Protein AF-A0A816ZUR7-F1 (afdb_monomer_lite)

Structure (mmCIF, N/CA/C/O backbone):
data_AF-A0A816ZUR7-F1
#
_entry.id   AF-A0A816ZUR7-F1
#
loop_
_atom_site.group_PDB
_atom_site.id
_atom_site.type_symbol
_atom_site.label_atom_id
_atom_site.label_alt_id
_atom_site.label_comp_id
_atom_site.label_asym_id
_atom_site.label_entity_id
_atom_site.label_seq_id
_atom_site.pdbx_PDB_ins_code
_atom_site.Cartn_x
_atom_site.Cartn_y
_atom_site.Cartn_z
_atom_site.occupancy
_atom_site.B_iso_or_equiv
_atom_site.auth_seq_id
_atom_site.auth_comp_id
_atom_site.auth_asym_id
_atom_site.auth_atom_id
_atom_site.pdbx_PDB_model_num
ATOM 1 N N . MET A 1 1 ? -10.027 0.892 -4.837 1.00 67.69 1 MET A N 1
ATOM 2 C CA . MET A 1 1 ? -10.368 1.561 -3.576 1.00 67.69 1 MET A CA 1
ATOM 3 C C . MET A 1 1 ? -9.261 2.552 -3.251 1.00 67.69 1 MET A C 1
ATOM 5 O O . MET A 1 1 ? -8.100 2.162 -3.343 1.00 67.69 1 MET A O 1
ATOM 9 N N . THR A 1 2 ? -9.600 3.809 -2.991 1.00 82.81 2 THR A N 1
ATOM 10 C CA . THR A 1 2 ? -8.664 4.896 -2.651 1.00 82.81 2 THR A CA 1
ATOM 11 C C . THR A 1 2 ? -8.521 5.036 -1.135 1.00 82.81 2 THR A C 1
ATOM 13 O O . THR A 1 2 ? -9.327 4.490 -0.380 1.00 82.81 2 THR A O 1
ATOM 16 N N . VAL A 1 3 ? -7.503 5.754 -0.659 1.00 85.38 3 VAL A N 1
ATOM 17 C CA . VAL A 1 3 ? -7.320 5.997 0.783 1.00 85.38 3 VAL A CA 1
ATOM 18 C C . VAL A 1 3 ? -8.477 6.806 1.364 1.00 85.38 3 VAL A C 1
ATOM 20 O O . VAL A 1 3 ? -8.931 6.498 2.463 1.00 85.38 3 VAL A O 1
ATOM 23 N N . ASN A 1 4 ? -9.008 7.774 0.614 1.00 84.94 4 ASN A N 1
ATOM 24 C CA . ASN A 1 4 ? -10.177 8.544 1.047 1.00 84.94 4 ASN A CA 1
ATOM 25 C C . ASN A 1 4 ? -11.411 7.652 1.231 1.00 84.94 4 ASN A C 1
ATOM 27 O O . ASN A 1 4 ? -12.069 7.737 2.260 1.00 84.94 4 ASN A O 1
ATOM 31 N N . GLU A 1 5 ? -11.665 6.729 0.298 1.00 85.88 5 GLU A N 1
ATOM 32 C CA . GLU A 1 5 ? -12.765 5.763 0.430 1.00 85.88 5 GLU A CA 1
ATOM 33 C C . GLU A 1 5 ? -12.607 4.884 1.682 1.00 85.88 5 GLU A C 1
ATOM 35 O O . GLU A 1 5 ? -13.584 4.629 2.381 1.00 85.88 5 GLU A O 1
ATOM 40 N N . ILE A 1 6 ? -11.381 4.451 2.007 1.00 87.25 6 ILE A N 1
ATOM 41 C CA . ILE A 1 6 ? -11.110 3.679 3.233 1.00 87.25 6 ILE A CA 1
ATOM 42 C C . ILE A 1 6 ? -11.418 4.517 4.476 1.00 87.25 6 ILE A C 1
ATOM 44 O O . ILE A 1 6 ? -12.090 4.039 5.390 1.00 87.25 6 ILE A O 1
ATOM 48 N N . ILE A 1 7 ? -10.935 5.760 4.516 1.00 87.75 7 ILE A N 1
ATOM 49 C CA . ILE A 1 7 ? -11.160 6.671 5.642 1.00 87.75 7 ILE A CA 1
ATOM 50 C C . ILE A 1 7 ? -12.659 6.928 5.826 1.00 87.75 7 ILE A C 1
ATOM 52 O O . ILE A 1 7 ? -13.142 6.886 6.956 1.00 87.75 7 ILE A O 1
ATOM 56 N N . ASP A 1 8 ? -13.404 7.124 4.739 1.00 88.06 8 ASP A N 1
ATOM 57 C CA . ASP A 1 8 ? -14.852 7.328 4.780 1.00 88.06 8 ASP A CA 1
ATOM 58 C C . ASP A 1 8 ? -15.587 6.093 5.313 1.00 88.06 8 ASP A C 1
ATOM 60 O O . ASP A 1 8 ? -16.482 6.224 6.149 1.00 88.06 8 ASP A O 1
ATOM 64 N N . ILE A 1 9 ? -15.195 4.886 4.894 1.00 88.38 9 ILE A N 1
ATOM 65 C CA . ILE A 1 9 ? -15.766 3.633 5.415 1.00 88.38 9 ILE A CA 1
ATOM 66 C C . ILE A 1 9 ? -15.508 3.514 6.923 1.00 88.38 9 ILE A C 1
ATOM 68 O O . ILE A 1 9 ? -16.438 3.268 7.691 1.00 88.38 9 ILE A O 1
ATOM 72 N N . VAL A 1 10 ? -14.267 3.738 7.364 1.00 88.25 10 VAL A N 1
ATOM 73 C CA . VAL A 1 10 ? -13.882 3.619 8.780 1.00 88.25 10 VAL A CA 1
ATOM 74 C C . VAL A 1 10 ? -14.550 4.698 9.639 1.00 88.25 10 VAL A C 1
ATOM 76 O O . VAL A 1 10 ? -15.000 4.419 10.751 1.00 88.25 10 VAL A O 1
ATOM 79 N N . ASN A 1 11 ? -14.667 5.930 9.140 1.00 88.12 11 ASN A N 1
ATOM 80 C CA . ASN A 1 11 ? -15.349 7.014 9.848 1.00 88.12 11 ASN A CA 1
ATOM 81 C C . ASN A 1 11 ? -16.860 6.765 9.984 1.00 88.12 11 ASN A C 1
ATOM 83 O O . ASN A 1 11 ? -17.430 7.106 11.017 1.00 88.12 11 ASN A O 1
ATOM 87 N N . ASN A 1 12 ? -17.496 6.133 8.993 1.00 89.31 12 ASN A N 1
ATOM 88 C CA . ASN A 1 12 ? -18.927 5.812 9.029 1.00 89.31 12 ASN A CA 1
ATOM 89 C C . ASN A 1 12 ? -19.275 4.562 9.861 1.00 89.31 12 ASN A C 1
ATOM 91 O O . ASN A 1 12 ? -20.453 4.319 10.136 1.00 89.31 12 ASN A O 1
ATOM 95 N N . GLU A 1 13 ? -18.283 3.779 10.286 1.00 89.94 13 GLU A N 1
ATOM 96 C CA . GLU A 1 13 ? -18.503 2.580 11.092 1.00 89.94 13 GLU A CA 1
ATOM 97 C C . GLU A 1 13 ? -18.854 2.938 12.542 1.00 89.94 13 GLU A C 1
ATOM 99 O O . GLU A 1 13 ? -18.009 3.421 13.289 1.00 89.94 13 GLU A O 1
ATOM 104 N N . LYS A 1 14 ? -20.097 2.690 12.965 1.00 89.00 14 LYS A N 1
ATOM 105 C CA . LYS A 1 14 ? -20.634 3.117 14.270 1.00 89.00 14 LYS A CA 1
ATOM 106 C C . LYS A 1 14 ? -20.047 2.364 15.461 1.00 89.00 14 LYS A C 1
ATOM 108 O O . LYS A 1 14 ? -20.157 2.848 16.580 1.00 89.00 14 LYS A O 1
ATOM 113 N N . LEU A 1 15 ? -19.487 1.178 15.232 1.00 90.25 15 LEU A N 1
ATOM 114 C CA . LEU A 1 15 ? -18.924 0.336 16.292 1.00 90.25 15 LEU A CA 1
ATOM 115 C C . LEU A 1 15 ? -17.503 0.749 16.697 1.00 90.25 15 LEU A C 1
ATOM 117 O O . LEU A 1 15 ? -16.993 0.255 17.703 1.00 90.25 15 LEU A O 1
ATOM 121 N N . LEU A 1 16 ? -16.872 1.624 15.912 1.00 90.69 16 LEU A N 1
ATOM 122 C CA . LEU A 1 16 ? -15.557 2.184 16.190 1.00 90.69 16 LEU A CA 1
ATOM 123 C C . LEU A 1 16 ? -15.678 3.557 16.859 1.00 90.69 16 LEU A C 1
ATOM 125 O O . LEU A 1 16 ? -16.613 4.319 16.597 1.00 90.69 16 LEU A O 1
ATOM 129 N N . ASP A 1 17 ? -14.674 3.906 17.657 1.00 89.19 17 ASP A N 1
ATOM 130 C CA . ASP A 1 17 ? -14.589 5.172 18.387 1.00 89.19 17 ASP A CA 1
ATOM 131 C C . ASP A 1 17 ? -13.432 6.063 17.902 1.00 89.19 17 ASP A C 1
ATOM 133 O O . ASP A 1 17 ? -12.441 5.608 17.324 1.00 89.19 17 ASP A O 1
ATOM 137 N N . GLY A 1 18 ? -13.553 7.373 18.141 1.00 88.19 18 GLY A N 1
ATOM 138 C CA . GLY A 1 18 ? -12.546 8.381 17.774 1.00 88.19 18 GLY A CA 1
ATOM 139 C C . GLY A 1 18 ? -12.667 8.909 16.340 1.00 88.19 18 GLY A C 1
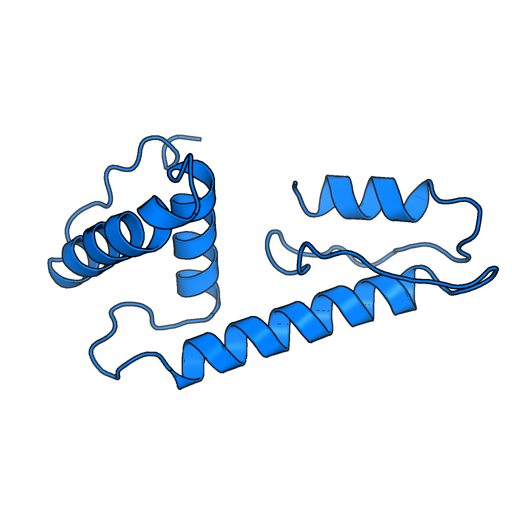ATOM 140 O O . GLY A 1 18 ? -13.581 8.547 15.608 1.00 88.19 18 GLY A O 1
ATOM 141 N N . THR A 1 19 ? -11.754 9.785 15.931 1.00 81.44 19 THR A N 1
ATOM 142 C CA . THR A 1 19 ? -11.716 10.368 14.580 1.00 81.44 19 THR A CA 1
ATOM 143 C C . THR A 1 19 ? -10.329 10.215 13.978 1.00 81.44 19 THR A C 1
ATOM 145 O O . THR A 1 19 ? -9.327 10.243 14.687 1.00 81.44 19 THR A O 1
ATOM 148 N N . ILE A 1 20 ? -10.259 10.058 12.658 1.00 82.00 20 ILE A N 1
ATOM 149 C CA . ILE A 1 20 ? -8.985 10.039 11.937 1.00 82.00 20 ILE A CA 1
ATOM 150 C C . ILE A 1 20 ? -8.639 11.488 11.580 1.00 82.00 20 ILE A C 1
ATOM 152 O O . ILE A 1 20 ? -9.299 12.091 10.739 1.00 82.00 20 ILE A O 1
ATOM 156 N N . SER A 1 21 ? -7.624 12.059 12.232 1.00 74.19 21 SER A N 1
ATOM 157 C CA . SER A 1 21 ? -7.208 13.459 12.008 1.00 74.19 21 SER A CA 1
ATOM 158 C C . SER A 1 21 ? -6.010 13.595 11.054 1.00 74.19 21 SER A C 1
ATOM 160 O O . SER A 1 21 ? -5.751 14.659 10.494 1.00 74.19 21 SER A O 1
ATOM 162 N N . THR A 1 22 ? -5.260 12.510 10.841 1.00 77.19 22 THR A N 1
ATOM 163 C CA . THR A 1 22 ? -4.008 12.563 10.076 1.00 77.19 22 THR A CA 1
ATOM 164 C C . THR A 1 22 ? -4.266 12.322 8.588 1.00 77.19 22 THR A C 1
ATOM 166 O O . THR A 1 22 ? -4.829 11.282 8.250 1.00 77.19 22 THR A O 1
ATOM 169 N N . PRO A 1 23 ? -3.828 13.218 7.682 1.00 80.44 23 PRO A N 1
ATOM 170 C CA . PRO A 1 23 ? -3.892 12.965 6.249 1.00 80.44 23 PRO A CA 1
ATOM 171 C C . PRO A 1 23 ? -2.938 11.829 5.863 1.00 80.44 23 PRO A C 1
ATOM 173 O O . PRO A 1 23 ? -1.760 11.832 6.230 1.00 80.44 23 PRO A O 1
ATOM 176 N N . ILE A 1 24 ? -3.447 10.860 5.103 1.00 84.62 24 ILE A N 1
ATOM 177 C CA . ILE A 1 24 ? -2.710 9.659 4.695 1.00 84.62 24 ILE A CA 1
ATOM 178 C C . ILE A 1 24 ? -2.497 9.708 3.176 1.00 84.62 24 ILE A C 1
ATOM 180 O O . ILE A 1 24 ? -3.466 9.912 2.445 1.00 84.62 24 ILE A O 1
ATOM 184 N N . PRO A 1 25 ? -1.262 9.538 2.667 1.00 84.38 25 PRO A N 1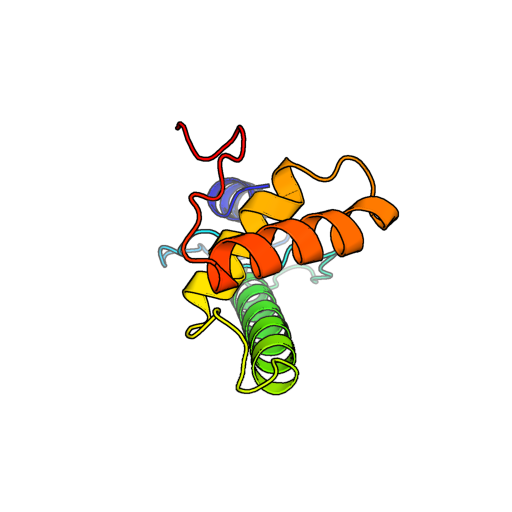
ATOM 185 C CA . PRO A 1 25 ? -1.025 9.524 1.227 1.00 84.38 25 PRO A CA 1
ATOM 186 C C . PRO A 1 25 ? -1.617 8.280 0.550 1.00 84.38 25 PRO A C 1
ATOM 188 O O . PRO A 1 25 ? -1.665 7.200 1.140 1.00 84.38 25 PRO A O 1
ATOM 191 N N . GLU A 1 26 ? -1.995 8.406 -0.722 1.00 82.25 26 GLU A N 1
ATOM 192 C CA . GLU A 1 26 ? -2.513 7.285 -1.515 1.00 82.25 26 GLU A CA 1
ATOM 193 C C . GLU A 1 26 ? -1.529 6.111 -1.601 1.00 82.25 26 GLU A C 1
ATOM 195 O O . GLU A 1 26 ? -0.320 6.292 -1.771 1.00 82.25 26 GLU A O 1
ATOM 200 N N . GLY A 1 27 ? -2.063 4.891 -1.502 1.00 82.06 27 GLY A N 1
ATOM 201 C CA . GLY A 1 27 ? -1.280 3.653 -1.542 1.00 82.06 27 GLY A CA 1
ATOM 202 C C . GLY A 1 27 ? -0.530 3.307 -0.248 1.00 82.06 27 GLY A C 1
ATOM 203 O O . GLY A 1 27 ? 0.251 2.363 -0.255 1.00 82.06 27 GLY A O 1
ATOM 204 N N . TYR A 1 28 ? -0.747 4.032 0.857 1.00 86.31 28 TYR A N 1
ATOM 205 C CA . TYR A 1 28 ? -0.107 3.744 2.155 1.00 86.31 28 TYR A CA 1
ATOM 206 C C . TYR A 1 28 ? -0.956 2.899 3.115 1.00 86.31 28 TYR A C 1
ATOM 208 O O . TYR A 1 28 ? -0.486 2.567 4.204 1.00 86.31 28 TYR A O 1
ATOM 216 N N . LEU A 1 29 ? -2.178 2.537 2.727 1.00 90.94 29 LEU A N 1
ATOM 217 C CA . LEU A 1 29 ? -3.035 1.619 3.475 1.00 90.94 29 LEU A CA 1
ATOM 218 C C . LEU A 1 29 ? -3.150 0.306 2.714 1.00 90.94 29 LEU A C 1
ATOM 220 O O . LEU A 1 29 ? -3.449 0.309 1.519 1.00 90.94 29 LEU A O 1
ATOM 224 N N . MET A 1 30 ? -2.925 -0.806 3.410 1.00 90.25 30 MET A N 1
ATOM 225 C CA . MET A 1 30 ? -3.081 -2.131 2.827 1.00 90.25 30 MET A CA 1
ATOM 226 C C . MET A 1 30 ? -4.578 -2.448 2.677 1.00 90.25 30 MET A C 1
ATOM 228 O O . MET A 1 30 ? -5.313 -2.412 3.666 1.00 90.25 30 MET A O 1
ATOM 232 N N . PRO A 1 31 ? -5.071 -2.757 1.465 1.00 86.19 31 PRO A N 1
ATOM 233 C CA . PRO A 1 31 ? -6.443 -3.208 1.291 1.00 86.19 31 PRO A CA 1
ATOM 234 C C . PRO A 1 31 ? -6.546 -4.678 1.713 1.00 86.19 31 PRO A C 1
ATOM 236 O O . PRO A 1 31 ? -6.078 -5.573 1.011 1.00 86.19 31 PRO A O 1
ATOM 239 N N . SER A 1 32 ? -7.161 -4.930 2.865 1.00 88.31 32 SER A N 1
ATOM 240 C CA . SER A 1 32 ? -7.381 -6.276 3.400 1.00 88.31 32 SER A CA 1
ATOM 241 C C . SER A 1 32 ? -8.695 -6.349 4.179 1.00 88.31 32 SER A C 1
ATOM 243 O O . SER A 1 32 ? -9.383 -5.346 4.373 1.00 88.31 32 SER A O 1
ATOM 245 N N . THR A 1 33 ? -9.053 -7.554 4.621 1.00 89.44 33 THR A N 1
ATOM 246 C CA . THR A 1 33 ? -10.146 -7.751 5.577 1.00 89.44 33 THR A CA 1
ATOM 247 C C . THR A 1 33 ? -9.618 -7.534 6.988 1.00 89.44 33 THR A C 1
ATOM 249 O O . THR A 1 33 ? -8.718 -8.246 7.435 1.00 89.44 33 THR A O 1
ATOM 252 N N . TYR A 1 34 ? -10.197 -6.568 7.699 1.00 90.38 34 TYR A N 1
ATOM 253 C CA . TYR A 1 34 ? -9.817 -6.239 9.067 1.00 90.38 34 TYR A CA 1
ATOM 254 C C . TYR A 1 34 ? -10.932 -6.584 10.046 1.00 90.38 34 TYR A C 1
ATOM 256 O O . TYR A 1 34 ? -12.100 -6.298 9.803 1.00 90.38 34 TYR A O 1
ATOM 264 N N . PHE A 1 35 ? -10.542 -7.159 11.180 1.00 90.69 35 PHE A N 1
ATOM 265 C CA . PHE A 1 35 ? -11.430 -7.450 12.298 1.00 90.69 35 PHE A CA 1
ATOM 266 C C . PHE A 1 35 ? -11.167 -6.453 13.426 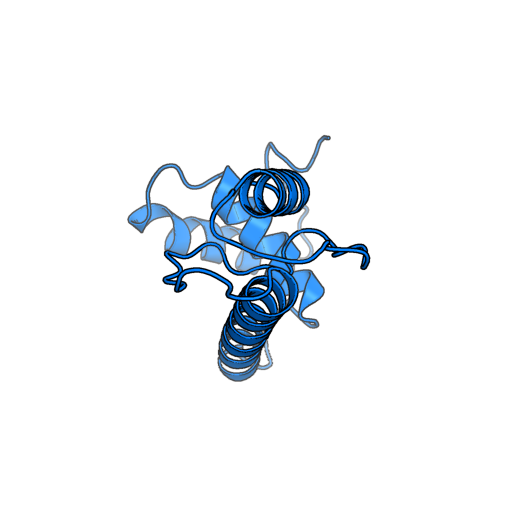1.00 90.69 35 PHE A C 1
ATOM 268 O O . PHE A 1 35 ? -10.006 -6.162 13.729 1.00 90.69 35 PHE A O 1
ATOM 275 N N . TYR A 1 36 ? -12.241 -5.963 14.036 1.00 92.12 36 TYR A N 1
ATOM 276 C CA . TYR A 1 36 ? -12.244 -5.042 15.169 1.00 92.12 36 TYR A CA 1
ATOM 277 C C . TYR A 1 36 ? -13.375 -5.419 16.130 1.00 92.12 36 TYR A C 1
ATOM 279 O O . TYR A 1 36 ? -14.322 -6.116 15.757 1.00 92.12 36 TYR A O 1
ATOM 287 N N . SER A 1 37 ? -13.254 -4.974 17.374 1.00 92.44 37 SER A N 1
ATOM 288 C CA . SER A 1 37 ? -14.252 -5.138 18.427 1.00 92.44 37 SER A CA 1
ATOM 289 C C . SER A 1 37 ? -15.021 -3.841 18.663 1.00 92.44 37 SER A C 1
ATOM 291 O O . SER A 1 37 ? -14.606 -2.758 18.250 1.00 92.44 37 SER A O 1
ATOM 293 N N . TYR A 1 38 ? -16.158 -3.950 19.349 1.00 90.94 38 TYR A N 1
ATOM 294 C CA . TYR A 1 38 ? -16.921 -2.783 19.783 1.00 90.94 38 TYR A CA 1
ATOM 295 C C . TYR A 1 38 ? -16.063 -1.865 20.667 1.00 90.94 38 TYR A C 1
ATOM 297 O O . TYR A 1 38 ? -15.475 -2.329 21.645 1.00 90.94 38 TYR A O 1
ATOM 305 N N . GLY A 1 39 ? -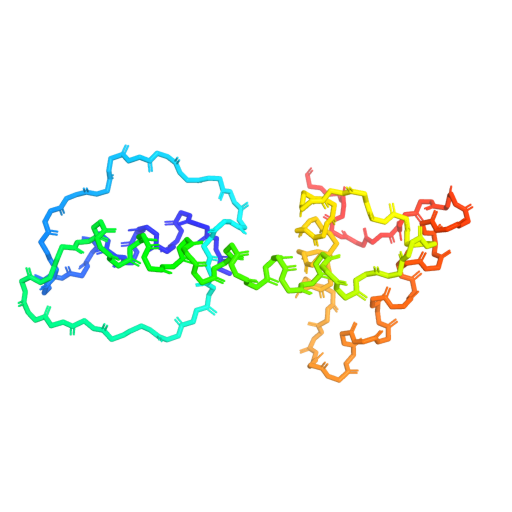16.030 -0.571 20.341 1.00 91.12 39 GLY A N 1
ATOM 306 C CA . GLY A 1 39 ? -15.266 0.443 21.073 1.00 91.12 39 GLY A CA 1
ATOM 307 C C . GLY A 1 39 ? -13.780 0.510 20.705 1.00 91.12 39 GLY A C 1
ATOM 308 O O . GLY A 1 39 ? -13.030 1.276 21.314 1.00 91.12 39 GLY A O 1
ATOM 309 N N . ASP A 1 40 ? -13.327 -0.264 19.711 1.00 92.81 40 ASP A N 1
ATOM 310 C CA . ASP A 1 40 ? -11.971 -0.115 19.185 1.00 92.81 40 ASP A CA 1
ATOM 311 C C . ASP A 1 40 ? -11.791 1.267 18.544 1.00 92.81 40 ASP A C 1
ATOM 313 O O . ASP A 1 40 ? -12.683 1.818 17.892 1.00 92.81 40 ASP A O 1
ATOM 317 N N . LYS A 1 41 ? -10.596 1.841 18.703 1.00 93.38 41 LYS A N 1
ATOM 318 C CA . LYS A 1 41 ? -10.278 3.143 18.112 1.00 93.38 41 LYS A CA 1
ATOM 319 C C . LYS A 1 41 ? -10.061 3.023 16.607 1.00 93.38 41 LYS A C 1
ATOM 321 O O . LYS A 1 41 ? -9.260 2.199 16.163 1.00 93.38 41 LYS A O 1
ATOM 326 N N . ARG A 1 42 ? -10.658 3.935 15.834 1.00 92.62 42 ARG A N 1
ATOM 327 C CA . ARG A 1 42 ? -10.412 4.081 14.385 1.00 92.62 42 ARG A CA 1
ATOM 328 C C . ARG A 1 42 ? -8.923 4.232 14.064 1.00 92.62 42 ARG A C 1
ATOM 330 O O . ARG A 1 42 ? -8.434 3.621 13.120 1.00 92.62 42 ARG A O 1
ATOM 337 N N . GLU A 1 43 ? -8.189 4.988 14.880 1.00 91.38 43 GLU A N 1
ATOM 338 C CA . GLU A 1 43 ? -6.739 5.178 14.722 1.00 91.38 43 GLU A CA 1
ATOM 339 C C . GLU A 1 43 ? -5.962 3.858 14.806 1.00 91.38 43 GLU A C 1
ATOM 341 O O . GLU A 1 43 ? -5.096 3.614 13.972 1.00 91.38 43 GLU A O 1
ATOM 346 N N . ASN A 1 44 ? -6.325 2.959 15.730 1.00 91.88 44 ASN A N 1
ATOM 347 C CA . ASN A 1 44 ? -5.658 1.661 15.869 1.00 91.88 44 ASN A CA 1
ATOM 348 C C . ASN A 1 44 ? -5.831 0.803 14.607 1.00 91.88 44 ASN A C 1
ATOM 350 O O . ASN A 1 44 ? -4.901 0.115 14.183 1.00 91.88 44 ASN A O 1
ATOM 354 N N . LEU A 1 45 ? -7.021 0.845 13.997 1.00 92.19 45 LEU A N 1
ATOM 355 C CA . LEU A 1 45 ? -7.301 0.139 12.748 1.00 92.19 45 LEU A CA 1
ATOM 356 C C . LEU A 1 45 ? -6.466 0.704 11.589 1.00 92.19 45 LEU A C 1
ATOM 358 O O . LEU A 1 45 ? -5.853 -0.056 10.839 1.00 92.19 45 LEU A O 1
ATOM 362 N N . ILE A 1 46 ? -6.393 2.031 11.477 1.00 91.94 46 ILE A N 1
ATOM 363 C CA . ILE A 1 46 ? -5.569 2.708 10.470 1.00 91.94 46 ILE A CA 1
ATOM 364 C C . ILE A 1 46 ? -4.082 2.403 10.663 1.00 91.94 46 ILE A C 1
ATOM 366 O O . ILE A 1 46 ? -3.380 2.113 9.694 1.00 91.94 46 ILE A O 1
ATOM 370 N N . ASP A 1 47 ? -3.583 2.422 11.895 1.00 91.88 47 ASP A N 1
ATOM 371 C CA . ASP A 1 47 ? -2.181 2.112 12.169 1.00 91.88 47 ASP A CA 1
ATOM 372 C C . ASP A 1 47 ? -1.849 0.655 11.844 1.00 91.88 47 ASP A C 1
ATOM 374 O O . ASP A 1 47 ? -0.779 0.379 11.296 1.00 91.88 47 ASP A O 1
ATOM 378 N N . LYS A 1 48 ? -2.789 -0.272 12.064 1.00 93.00 48 LYS A N 1
ATOM 379 C CA . LYS A 1 48 ? -2.652 -1.660 11.611 1.00 93.00 48 LYS A CA 1
ATOM 380 C C . LYS A 1 48 ? -2.548 -1.752 10.085 1.00 93.00 48 LYS A C 1
ATOM 382 O O . LYS A 1 48 ? -1.631 -2.401 9.583 1.00 93.00 48 LYS A O 1
ATOM 387 N N . MET A 1 49 ? -3.419 -1.060 9.348 1.00 93.69 49 MET A N 1
ATOM 388 C CA . MET A 1 49 ? -3.365 -0.995 7.878 1.00 93.69 49 MET A CA 1
ATOM 389 C C . MET A 1 49 ? -2.028 -0.439 7.367 1.00 93.69 49 MET A C 1
ATOM 391 O O . MET A 1 49 ? -1.459 -0.961 6.406 1.00 93.69 49 MET A O 1
ATOM 395 N N . ARG A 1 50 ? -1.512 0.618 8.007 1.00 92.75 50 ARG A N 1
ATOM 396 C CA . ARG A 1 50 ? -0.221 1.237 7.662 1.00 92.75 50 ARG A CA 1
ATOM 397 C C . ARG A 1 50 ? 0.948 0.304 7.940 1.00 92.75 50 ARG A C 1
ATOM 399 O O . ARG A 1 50 ? 1.877 0.228 7.136 1.00 92.75 50 ARG A O 1
ATOM 406 N N . LEU A 1 51 ? 0.913 -0.388 9.076 1.00 93.31 51 LEU A N 1
ATOM 407 C CA . LEU A 1 51 ? 1.948 -1.336 9.462 1.00 93.31 51 LEU A CA 1
ATOM 408 C C . LEU A 1 51 ? 2.018 -2.494 8.465 1.00 93.31 51 LEU A C 1
ATOM 410 O O . LEU A 1 51 ? 3.096 -2.781 7.950 1.00 93.31 51 LEU A O 1
ATOM 414 N N . GLU A 1 52 ? 0.878 -3.105 8.140 1.00 93.88 52 GLU A N 1
ATOM 415 C CA . GLU A 1 52 ? 0.804 -4.184 7.150 1.00 93.88 52 GLU A CA 1
ATOM 416 C C . GLU A 1 52 ? 1.312 -3.729 5.778 1.00 93.88 52 GLU A C 1
ATOM 418 O O . GLU A 1 52 ? 2.091 -4.440 5.141 1.00 93.88 52 GLU A O 1
ATOM 423 N N . MET A 1 53 ? 0.959 -2.510 5.357 1.00 92.56 53 MET A N 1
ATOM 424 C CA . MET A 1 53 ? 1.459 -1.945 4.106 1.00 92.56 53 MET A CA 1
ATOM 425 C C . MET A 1 53 ? 2.978 -1.745 4.125 1.00 92.56 53 MET A C 1
ATOM 427 O O . MET A 1 53 ? 3.662 -2.060 3.150 1.00 92.56 53 MET A O 1
ATOM 431 N N . SER A 1 54 ? 3.528 -1.238 5.234 1.00 91.88 54 SER A N 1
ATOM 432 C CA . SER A 1 54 ? 4.976 -1.065 5.378 1.00 91.88 54 SER A CA 1
ATOM 433 C C . SER A 1 54 ? 5.702 -2.406 5.334 1.00 91.88 54 SER A C 1
ATOM 435 O O . SER A 1 54 ? 6.709 -2.509 4.641 1.00 91.88 54 SER A O 1
ATOM 437 N N . ILE A 1 55 ? 5.181 -3.428 6.019 1.00 93.56 55 ILE A N 1
ATOM 438 C CA . ILE A 1 55 ? 5.748 -4.783 6.011 1.00 93.56 55 ILE A CA 1
ATOM 439 C C . ILE A 1 55 ? 5.744 -5.345 4.587 1.00 93.56 55 ILE A C 1
ATOM 441 O O . ILE A 1 55 ? 6.784 -5.790 4.104 1.00 93.56 55 ILE A O 1
ATOM 445 N N . ALA A 1 56 ? 4.614 -5.260 3.879 1.00 91.75 56 ALA A N 1
ATOM 446 C CA . ALA A 1 56 ? 4.504 -5.739 2.504 1.00 91.75 56 ALA A CA 1
ATOM 447 C C . ALA A 1 56 ? 5.492 -5.029 1.561 1.00 91.75 56 ALA A C 1
ATOM 449 O O . ALA A 1 56 ? 6.157 -5.674 0.747 1.00 91.75 56 ALA A O 1
ATOM 450 N N . LEU A 1 57 ? 5.634 -3.706 1.687 1.00 90.88 57 LEU A N 1
ATOM 451 C CA . LEU A 1 57 ? 6.605 -2.940 0.905 1.00 90.88 57 LEU A CA 1
ATOM 452 C C . LEU A 1 57 ? 8.045 -3.337 1.230 1.00 90.88 57 LEU A C 1
ATOM 454 O O . LEU A 1 57 ? 8.852 -3.469 0.311 1.00 90.88 57 LEU A O 1
ATOM 458 N N . ASP A 1 58 ? 8.369 -3.543 2.502 1.00 91.44 58 ASP A N 1
ATOM 459 C CA . ASP A 1 58 ? 9.713 -3.930 2.928 1.00 91.44 58 ASP A CA 1
ATOM 460 C C . ASP A 1 58 ? 10.088 -5.327 2.445 1.00 91.44 58 ASP A C 1
ATOM 462 O O . ASP A 1 58 ? 11.189 -5.530 1.932 1.00 91.44 58 ASP A O 1
ATOM 466 N N . GLU A 1 59 ? 9.152 -6.273 2.491 1.00 92.44 59 GLU A N 1
ATOM 467 C CA . GLU A 1 59 ? 9.351 -7.591 1.898 1.00 92.44 59 GLU A CA 1
ATOM 468 C C . GLU A 1 59 ? 9.637 -7.520 0.398 1.00 92.44 59 GLU A C 1
ATOM 470 O O . GLU A 1 59 ? 10.542 -8.201 -0.092 1.00 92.44 59 GLU A O 1
ATOM 475 N N . VAL A 1 60 ? 8.875 -6.710 -0.343 1.00 90.31 60 VAL A N 1
ATOM 476 C CA . VAL A 1 60 ? 9.096 -6.529 -1.782 1.00 90.31 60 VAL A CA 1
ATOM 477 C C . VAL A 1 60 ? 10.462 -5.899 -2.023 1.00 90.31 60 VAL A C 1
ATOM 479 O O . VAL A 1 60 ? 11.230 -6.418 -2.829 1.00 90.31 60 VAL A O 1
ATOM 482 N N . MET A 1 61 ? 10.801 -4.832 -1.298 1.00 90.38 61 MET A N 1
ATOM 483 C CA . MET A 1 61 ? 12.086 -4.145 -1.428 1.00 90.38 61 MET A CA 1
ATOM 484 C C . MET A 1 61 ? 13.274 -5.070 -1.141 1.00 90.38 61 MET A C 1
ATOM 486 O O . MET A 1 61 ? 14.256 -5.023 -1.877 1.00 90.38 61 MET A O 1
ATOM 490 N N . HIS A 1 62 ? 13.180 -5.947 -0.138 1.00 90.38 62 HIS A N 1
ATOM 491 C CA . HIS A 1 62 ? 14.225 -6.933 0.160 1.00 90.38 62 HIS A CA 1
ATOM 492 C C . HIS A 1 62 ? 14.348 -8.033 -0.902 1.00 90.38 62 HIS A C 1
ATOM 494 O O . HIS A 1 62 ? 15.441 -8.550 -1.127 1.00 90.38 62 HIS A O 1
ATOM 500 N N . LYS A 1 63 ? 13.245 -8.399 -1.563 1.00 89.81 63 LYS A N 1
ATOM 501 C CA . LYS A 1 63 ? 13.229 -9.408 -2.636 1.00 89.81 63 LYS A CA 1
ATOM 502 C C . LYS A 1 63 ? 13.644 -8.832 -3.996 1.00 89.81 63 LYS A C 1
ATOM 504 O O . LYS A 1 63 ? 13.890 -9.600 -4.928 1.00 89.81 63 LYS A O 1
ATOM 509 N N . LEU A 1 64 ? 13.711 -7.506 -4.146 1.00 87.81 64 LEU A N 1
ATOM 510 C CA . LEU A 1 64 ? 14.094 -6.885 -5.409 1.00 87.81 64 LEU A CA 1
ATOM 511 C C . LEU A 1 64 ? 15.579 -7.135 -5.717 1.00 87.81 64 LEU A C 1
ATOM 513 O O . LEU A 1 64 ? 16.446 -6.863 -4.889 1.00 87.81 64 LEU A O 1
ATOM 517 N N . PRO A 1 65 ? 15.914 -7.594 -6.936 1.00 87.06 65 PRO A N 1
ATOM 518 C CA . PRO A 1 65 ? 17.305 -7.753 -7.332 1.00 87.06 65 PRO A CA 1
ATOM 519 C C . PRO A 1 65 ? 17.990 -6.386 -7.461 1.00 87.06 65 PRO A C 1
ATOM 521 O O . PRO A 1 65 ? 17.373 -5.416 -7.900 1.00 87.06 65 PRO A O 1
ATOM 524 N N . ASN A 1 66 ? 19.301 -6.324 -7.211 1.00 83.62 66 ASN A N 1
ATOM 525 C CA . ASN A 1 66 ? 20.100 -5.093 -7.360 1.00 83.62 66 ASN A CA 1
ATOM 526 C C . ASN A 1 66 ? 19.999 -4.463 -8.767 1.00 83.62 66 ASN A C 1
ATOM 528 O O . ASN A 1 66 ? 20.121 -3.247 -8.932 1.00 83.62 66 ASN A O 1
ATOM 532 N N . SER A 1 67 ? 19.739 -5.287 -9.789 1.00 84.62 67 SER A N 1
ATOM 533 C CA . SER A 1 67 ? 19.517 -4.868 -11.181 1.00 84.62 67 SER A CA 1
ATOM 534 C C . SER A 1 67 ? 18.107 -4.324 -11.457 1.00 84.62 67 SER A C 1
ATOM 536 O O . SER A 1 67 ? 17.781 -4.004 -12.604 1.00 84.62 67 SER A O 1
ATOM 538 N N . SER A 1 68 ? 17.248 -4.238 -10.439 1.00 85.50 68 SER A N 1
ATOM 539 C CA . SER A 1 68 ? 15.908 -3.673 -10.561 1.00 85.50 68 SER A CA 1
ATOM 540 C C . SER A 1 68 ? 15.979 -2.175 -10.888 1.00 85.50 68 SER A C 1
ATOM 542 O O . SER A 1 68 ? 16.782 -1.447 -10.285 1.00 85.50 68 SER A O 1
ATOM 544 N N . PRO A 1 69 ? 15.139 -1.686 -11.821 1.00 86.38 69 PRO A N 1
ATOM 545 C CA . PRO A 1 69 ? 14.990 -0.257 -12.075 1.00 86.38 69 PRO A CA 1
ATOM 546 C C . PRO A 1 69 ? 14.220 0.465 -10.957 1.00 86.38 69 PRO A C 1
ATOM 548 O O . PRO A 1 69 ? 14.265 1.687 -10.897 1.00 86.38 69 PRO A O 1
ATOM 551 N N . LEU A 1 70 ? 13.531 -0.265 -10.074 1.00 88.88 70 LEU A N 1
ATOM 552 C C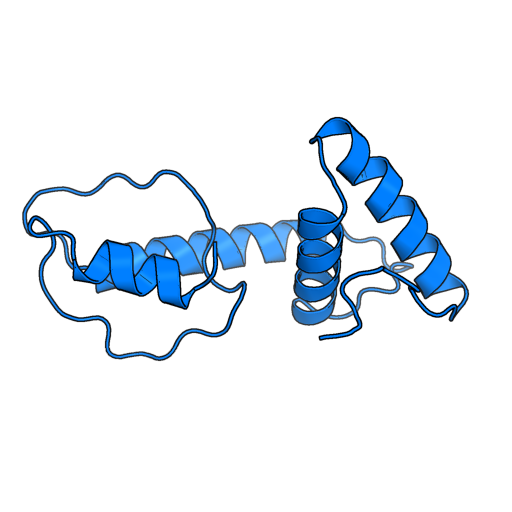A . LEU A 1 70 ? 12.807 0.300 -8.933 1.00 88.88 70 LEU A CA 1
ATOM 553 C C . LEU A 1 70 ? 13.809 0.590 -7.812 1.00 88.88 70 LEU A C 1
ATOM 555 O O . LEU A 1 70 ? 14.472 -0.334 -7.336 1.00 88.88 70 LEU A O 1
ATOM 559 N N . LYS A 1 71 ? 13.954 1.863 -7.426 1.00 85.19 71 LYS A N 1
ATOM 560 C CA . LYS A 1 71 ? 14.963 2.306 -6.445 1.00 85.19 71 LYS A CA 1
ATOM 561 C C . LYS A 1 71 ? 14.357 2.726 -5.111 1.00 85.19 71 LYS A C 1
ATOM 563 O O . LYS A 1 71 ? 15.081 2.821 -4.125 1.00 85.19 71 LYS A O 1
ATOM 568 N N . SER A 1 72 ? 13.049 2.958 -5.063 1.00 88.44 72 SER A N 1
ATOM 569 C CA . SER A 1 72 ? 12.351 3.421 -3.867 1.00 88.44 72 SER A CA 1
ATOM 570 C C . SER A 1 72 ? 11.015 2.707 -3.647 1.00 88.44 72 SER A C 1
ATOM 572 O O . SER A 1 72 ? 10.398 2.206 -4.590 1.00 88.44 72 SER A O 1
ATOM 574 N N . ARG A 1 73 ? 10.514 2.741 -2.400 1.00 88.19 73 ARG A N 1
ATOM 575 C CA . ARG A 1 73 ? 9.150 2.284 -2.059 1.00 88.19 73 A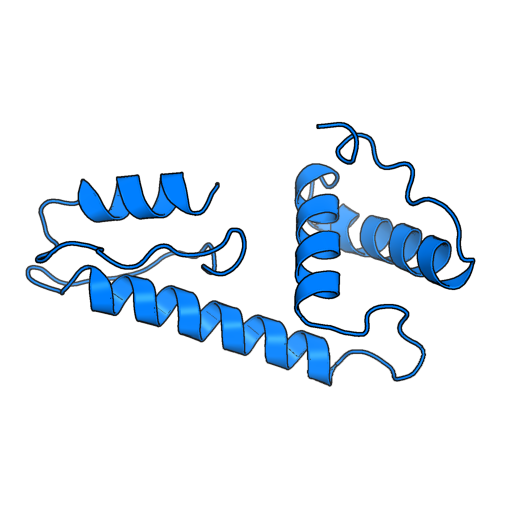RG A CA 1
ATOM 576 C C . ARG A 1 73 ? 8.091 2.978 -2.925 1.00 88.19 73 ARG A C 1
ATOM 578 O O . ARG A 1 73 ? 7.121 2.351 -3.336 1.00 88.19 73 ARG A O 1
ATOM 585 N N . LYS A 1 74 ? 8.303 4.259 -3.248 1.00 86.50 74 LYS A N 1
ATOM 586 C CA . LYS A 1 74 ? 7.415 5.038 -4.118 1.00 86.50 74 LYS A CA 1
ATOM 587 C C . LYS A 1 74 ? 7.349 4.460 -5.535 1.00 86.50 74 LYS A C 1
ATOM 589 O O . LYS A 1 74 ? 6.259 4.371 -6.088 1.00 86.50 74 LYS A O 1
ATOM 594 N N . ASP A 1 75 ? 8.472 4.025 -6.103 1.00 87.81 75 ASP A N 1
ATOM 595 C CA . ASP A 1 75 ? 8.491 3.423 -7.446 1.00 87.81 75 ASP A CA 1
ATOM 596 C C . ASP A 1 75 ? 7.712 2.106 -7.477 1.00 87.81 75 ASP A C 1
ATOM 598 O O . ASP A 1 75 ? 6.964 1.841 -8.419 1.00 87.81 75 ASP A O 1
ATOM 602 N N . VAL A 1 76 ? 7.861 1.299 -6.422 1.00 89.50 76 VAL A N 1
ATOM 603 C CA . VAL A 1 76 ? 7.107 0.052 -6.245 1.00 89.50 76 VAL A CA 1
ATOM 604 C C . VAL A 1 76 ? 5.611 0.341 -6.160 1.00 89.50 76 VAL A C 1
ATOM 606 O O . VAL A 1 76 ? 4.837 -0.291 -6.873 1.00 89.50 76 VAL A O 1
ATOM 609 N N . LEU A 1 77 ? 5.207 1.327 -5.353 1.00 88.50 77 LEU A N 1
ATOM 610 C CA . LEU A 1 77 ? 3.809 1.748 -5.219 1.00 88.50 77 LEU A CA 1
ATOM 611 C C . LEU A 1 77 ? 3.210 2.217 -6.545 1.00 88.50 77 LEU A C 1
ATOM 613 O O . LEU A 1 77 ? 2.120 1.787 -6.918 1.00 88.50 77 LEU A O 1
ATOM 617 N N . ILE A 1 78 ? 3.928 3.070 -7.278 1.00 87.12 78 ILE A N 1
ATOM 618 C CA . ILE A 1 78 ? 3.484 3.568 -8.583 1.00 87.12 78 ILE A CA 1
ATOM 619 C C . ILE A 1 78 ? 3.294 2.397 -9.545 1.00 87.12 78 ILE A C 1
ATOM 621 O O . ILE A 1 78 ? 2.226 2.267 -10.142 1.00 87.12 78 ILE A O 1
ATOM 625 N N . LEU A 1 79 ? 4.287 1.514 -9.668 1.00 88.50 79 LEU A N 1
ATOM 626 C CA . LEU A 1 79 ? 4.184 0.366 -10.561 1.00 88.50 79 LEU A CA 1
ATOM 627 C C . LEU A 1 79 ? 3.035 -0.570 -10.155 1.00 88.50 79 LEU A C 1
ATOM 629 O O . LEU A 1 79 ? 2.264 -0.991 -11.016 1.00 88.50 79 LEU A O 1
ATOM 633 N N . ALA A 1 80 ? 2.881 -0.852 -8.860 1.00 87.69 80 ALA A N 1
ATOM 634 C CA . ALA A 1 80 ? 1.792 -1.671 -8.338 1.00 87.69 80 ALA A CA 1
ATOM 635 C C . ALA A 1 80 ? 0.419 -1.058 -8.655 1.00 87.69 80 ALA A C 1
ATOM 637 O O . ALA A 1 80 ? -0.487 -1.778 -9.072 1.00 87.69 80 ALA A O 1
ATOM 638 N N . SER A 1 81 ? 0.276 0.268 -8.541 1.00 86.44 81 SER A N 1
ATOM 639 C CA . SER A 1 81 ? -0.965 0.971 -8.892 1.00 86.44 81 SER A CA 1
ATOM 640 C C . SER A 1 81 ? -1.314 0.848 -10.379 1.00 86.44 81 SER A C 1
ATOM 642 O O . SER A 1 81 ? -2.481 0.669 -10.720 1.00 86.44 81 SER A O 1
ATOM 644 N N . ILE A 1 82 ? -0.310 0.886 -11.263 1.00 86.75 82 ILE A N 1
ATOM 645 C CA . ILE A 1 82 ? -0.506 0.734 -12.709 1.00 86.75 82 ILE A CA 1
ATOM 646 C C . ILE A 1 82 ? -0.926 -0.702 -13.021 1.00 86.75 82 ILE A C 1
ATOM 648 O O . ILE A 1 82 ? -1.917 -0.910 -13.713 1.00 86.75 82 ILE A O 1
ATOM 652 N N . ILE A 1 83 ? -0.217 -1.693 -12.470 1.00 86.69 83 ILE A N 1
ATOM 653 C CA . ILE A 1 83 ? -0.544 -3.112 -12.667 1.00 86.69 83 ILE A CA 1
ATOM 654 C C . ILE A 1 83 ? -1.955 -3.415 -12.157 1.00 86.69 83 ILE A C 1
ATOM 656 O O . ILE A 1 83 ? -2.698 -4.111 -12.833 1.00 86.69 83 ILE A O 1
ATOM 660 N N . SER A 1 84 ? -2.335 -2.876 -10.997 1.00 84.44 84 SER A N 1
ATOM 661 C CA . SER A 1 84 ? -3.667 -3.070 -10.412 1.00 84.44 84 SER A CA 1
ATOM 662 C C . SER A 1 84 ? -4.790 -2.525 -11.302 1.00 84.44 84 SER A C 1
ATOM 664 O O . SER A 1 84 ? -5.865 -3.110 -11.358 1.00 84.44 84 SER A O 1
ATOM 666 N N . LYS A 1 85 ? -4.537 -1.432 -12.033 1.00 84.50 85 LYS A N 1
ATOM 667 C CA . LYS A 1 85 ? -5.499 -0.865 -12.991 1.00 84.50 85 LYS A CA 1
ATOM 668 C C . LYS A 1 85 ? -5.554 -1.614 -14.324 1.00 84.50 85 LYS A C 1
ATOM 670 O O . LYS A 1 85 ? -6.597 -1.608 -14.963 1.00 84.50 85 LYS A O 1
ATOM 675 N N . GLU A 1 86 ? -4.441 -2.200 -14.758 1.00 82.69 86 GLU A N 1
ATOM 676 C CA . GLU A 1 86 ? -4.323 -2.883 -16.056 1.00 82.69 86 GLU A CA 1
ATOM 677 C C . GLU A 1 86 ? -4.708 -4.365 -15.994 1.00 82.69 86 GLU A C 1
ATOM 679 O O . GLU A 1 86 ? -5.211 -4.919 -16.967 1.00 82.69 86 GLU A O 1
ATOM 684 N N . ALA A 1 87 ? -4.456 -5.027 -14.866 1.00 82.31 87 ALA A N 1
ATOM 685 C CA . ALA A 1 87 ? -4.755 -6.440 -14.705 1.00 82.31 87 ALA A CA 1
ATOM 686 C C . ALA A 1 87 ? -6.248 -6.642 -14.427 1.00 82.31 87 ALA A C 1
ATOM 688 O O . ALA A 1 87 ? -6.741 -6.253 -13.367 1.00 82.31 87 ALA A O 1
ATOM 689 N N . GLY A 1 88 ? -6.949 -7.300 -15.353 1.00 79.50 88 GLY A N 1
ATOM 690 C CA . GLY A 1 88 ? -8.326 -7.744 -15.130 1.00 79.50 88 GLY A CA 1
ATOM 691 C C . GLY A 1 88 ? -8.395 -8.983 -14.236 1.00 79.50 88 GLY A C 1
ATOM 692 O O . GLY A 1 88 ? -9.362 -9.154 -13.497 1.00 79.50 88 GLY A O 1
ATOM 693 N N . HIS A 1 89 ? -7.347 -9.814 -14.267 1.00 83.75 89 HIS A N 1
ATOM 694 C CA . HIS A 1 89 ? -7.244 -11.053 -13.496 1.00 83.75 89 HIS A CA 1
ATOM 695 C C . HIS A 1 89 ? -5.879 -11.195 -12.800 1.00 83.75 89 HIS A C 1
ATOM 697 O O . HIS A 1 89 ? -4.867 -10.619 -13.213 1.00 83.75 89 HIS A O 1
ATOM 703 N N . ASP A 1 90 ? -5.839 -11.978 -11.720 1.00 81.44 90 ASP A N 1
ATOM 704 C CA . ASP A 1 90 ? -4.635 -12.159 -10.898 1.00 81.44 90 ASP A CA 1
ATOM 705 C C . ASP A 1 90 ? -3.485 -12.856 -11.647 1.00 81.44 90 ASP A C 1
ATOM 707 O O . ASP A 1 90 ? -2.314 -12.550 -11.410 1.00 81.44 90 ASP A O 1
ATOM 711 N N . ASP A 1 91 ? -3.797 -13.750 -12.586 1.00 86.69 91 ASP A N 1
ATOM 712 C CA . ASP A 1 91 ? -2.824 -14.489 -13.398 1.00 86.69 91 ASP A CA 1
ATOM 713 C C . ASP A 1 91 ? -2.115 -13.609 -14.446 1.00 86.69 91 ASP A C 1
ATOM 715 O O . ASP A 1 91 ? -0.999 -13.915 -14.884 1.00 86.69 91 ASP A O 1
ATOM 719 N N . GLU A 1 92 ? -2.709 -12.472 -14.810 1.00 85.38 92 GLU A N 1
ATOM 720 C CA . GLU A 1 92 ? -2.128 -11.505 -15.745 1.00 85.38 92 GLU A CA 1
ATOM 721 C C . GLU A 1 92 ? -1.098 -10.588 -15.075 1.00 85.38 92 GLU A C 1
ATOM 723 O O . GLU A 1 92 ? -0.149 -10.134 -15.728 1.00 85.38 92 GLU A O 1
ATOM 728 N N . ARG A 1 93 ? -1.221 -10.357 -13.760 1.00 86.62 93 ARG A N 1
ATOM 729 C CA . ARG A 1 93 ? -0.392 -9.395 -13.009 1.00 86.62 93 ARG A CA 1
ATOM 730 C C . ARG A 1 93 ? 1.099 -9.658 -13.163 1.00 86.62 93 ARG A C 1
ATOM 732 O O . ARG A 1 93 ? 1.865 -8.723 -13.395 1.00 86.62 93 ARG A O 1
ATOM 739 N N . GLY A 1 94 ? 1.517 -10.922 -13.085 1.00 85.81 94 GLY A N 1
ATOM 740 C CA . GLY A 1 94 ? 2.925 -11.301 -13.234 1.00 85.81 94 GLY A CA 1
ATOM 741 C C . GLY A 1 94 ? 3.484 -10.980 -14.624 1.00 85.81 94 GLY A C 1
ATOM 742 O O . GLY A 1 94 ? 4.598 -10.464 -14.749 1.00 85.81 94 GLY A O 1
ATOM 743 N N . LYS A 1 95 ? 2.694 -11.222 -15.678 1.00 86.31 95 LYS A N 1
ATOM 744 C CA . LYS A 1 95 ? 3.085 -10.936 -17.068 1.00 86.31 95 LYS A CA 1
ATOM 745 C C . LYS A 1 95 ? 3.153 -9.430 -17.320 1.00 86.31 95 LYS A C 1
ATOM 747 O O . LYS A 1 95 ? 4.142 -8.948 -17.873 1.00 86.31 95 LYS A O 1
ATOM 752 N N . ILE A 1 96 ? 2.147 -8.684 -16.866 1.00 86.38 96 ILE A N 1
ATOM 753 C CA . ILE A 1 96 ? 2.082 -7.221 -16.993 1.00 86.38 96 ILE A CA 1
ATOM 754 C C . ILE A 1 96 ? 3.255 -6.565 -16.246 1.00 86.38 96 ILE A C 1
ATOM 756 O O . ILE A 1 96 ? 3.957 -5.717 -16.806 1.00 86.38 96 ILE A O 1
ATOM 760 N N . ALA A 1 97 ? 3.547 -7.017 -15.022 1.00 87.06 97 ALA A N 1
ATOM 761 C CA . ALA A 1 97 ? 4.690 -6.544 -14.244 1.00 87.06 97 ALA A CA 1
ATOM 762 C C . ALA A 1 97 ? 6.018 -6.740 -14.993 1.00 87.06 97 ALA A C 1
ATOM 764 O O . ALA A 1 97 ? 6.829 -5.813 -15.079 1.00 87.06 97 ALA A O 1
ATOM 765 N N . ALA A 1 98 ? 6.227 -7.919 -15.587 1.00 86.75 98 ALA A N 1
ATOM 766 C CA . ALA A 1 98 ? 7.433 -8.214 -16.354 1.00 86.75 98 ALA A CA 1
ATOM 767 C C . ALA A 1 98 ? 7.602 -7.270 -17.557 1.00 86.75 98 ALA A C 1
ATOM 769 O O . ALA A 1 98 ? 8.709 -6.786 -17.811 1.00 86.75 98 ALA A O 1
ATOM 770 N N . VAL A 1 99 ? 6.518 -6.951 -18.274 1.00 87.88 99 VAL A N 1
ATOM 771 C CA . VAL A 1 99 ? 6.548 -6.009 -19.406 1.00 87.88 99 VAL A CA 1
ATOM 772 C C . VAL A 1 99 ? 6.983 -4.617 -18.952 1.00 87.88 99 VAL A C 1
ATOM 774 O O . VAL A 1 99 ? 7.889 -4.035 -19.555 1.00 87.88 99 VAL A O 1
ATOM 777 N N . PHE A 1 100 ? 6.392 -4.088 -17.880 1.00 88.00 100 PHE A N 1
ATOM 778 C CA . PHE A 1 100 ? 6.739 -2.755 -17.389 1.00 88.00 100 PHE A CA 1
ATOM 779 C C . PHE A 1 100 ? 8.168 -2.681 -16.849 1.00 88.00 100 PHE A C 1
ATOM 781 O O . PHE A 1 100 ? 8.895 -1.748 -17.191 1.00 88.00 100 PHE A O 1
ATOM 788 N N . ILE A 1 101 ? 8.625 -3.687 -16.099 1.00 87.94 101 ILE A N 1
ATOM 789 C CA . ILE A 1 101 ? 10.015 -3.747 -15.621 1.00 87.94 101 ILE A CA 1
ATOM 790 C C . ILE A 1 101 ? 10.994 -3.777 -16.804 1.00 87.94 101 ILE A C 1
ATOM 792 O O . ILE A 1 101 ? 11.997 -3.061 -16.796 1.00 87.94 101 ILE A O 1
ATOM 796 N N . ASN A 1 102 ? 10.699 -4.557 -17.847 1.00 89.00 102 ASN A N 1
ATOM 797 C CA . ASN A 1 102 ? 11.537 -4.626 -19.045 1.00 89.00 102 ASN A CA 1
ATOM 798 C C . ASN A 1 102 ? 11.577 -3.296 -19.812 1.00 89.00 102 ASN A C 1
ATOM 800 O O . ASN A 1 102 ? 12.636 -2.919 -20.317 1.00 89.00 102 ASN A O 1
ATOM 804 N N . ARG A 1 103 ? 10.458 -2.563 -19.875 1.00 88.88 103 ARG A N 1
ATOM 805 C CA . ARG A 1 103 ? 10.405 -1.215 -20.466 1.00 88.88 103 ARG A CA 1
ATOM 806 C C . ARG A 1 103 ? 11.235 -0.214 -19.665 1.00 88.88 103 ARG A C 1
ATOM 808 O O . ARG A 1 103 ? 12.047 0.491 -20.260 1.00 88.88 103 ARG A O 1
ATOM 815 N N . LEU A 1 104 ? 11.105 -0.207 -18.335 1.00 86.38 104 LEU A N 1
ATOM 816 C CA . LEU A 1 104 ? 11.897 0.659 -17.452 1.00 86.38 104 LEU A CA 1
ATOM 817 C C . LEU A 1 104 ? 13.399 0.404 -17.607 1.00 86.38 104 LEU A C 1
ATOM 819 O O . LEU A 1 104 ? 14.166 1.349 -17.755 1.00 86.38 104 LEU A O 1
ATOM 823 N N . LYS A 1 105 ? 13.825 -0.866 -17.670 1.00 86.38 105 LYS A N 1
ATOM 824 C CA . LYS A 1 105 ? 15.234 -1.227 -17.917 1.00 86.38 105 LYS A CA 1
ATOM 825 C C . LYS A 1 105 ? 15.772 -0.700 -19.251 1.00 86.38 105 LYS A C 1
ATOM 827 O O . LYS A 1 105 ? 16.967 -0.451 -19.365 1.00 86.38 105 LYS A O 1
ATOM 832 N N . LYS A 1 106 ? 14.907 -0.536 -20.254 1.00 86.44 106 LYS A N 1
ATOM 833 C CA . LYS A 1 106 ? 15.252 0.010 -21.575 1.00 86.44 106 LYS A CA 1
ATOM 834 C C . LYS A 1 106 ? 15.056 1.530 -21.670 1.00 86.44 106 LYS A C 1
ATOM 836 O O . LYS A 1 106 ? 15.122 2.061 -22.773 1.00 86.44 106 LYS A O 1
ATOM 841 N N . ASN A 1 107 ? 14.786 2.223 -20.555 1.00 82.38 107 ASN A N 1
ATOM 842 C CA . ASN A 1 107 ? 14.408 3.644 -20.529 1.00 82.38 107 ASN A CA 1
ATOM 843 C C . ASN A 1 107 ? 13.245 3.980 -21.487 1.00 82.38 107 ASN A C 1
ATOM 845 O O . ASN A 1 107 ? 13.156 5.080 -22.031 1.00 82.38 107 ASN A O 1
ATOM 849 N N . MET A 1 108 ? 12.343 3.023 -21.718 1.00 78.94 108 MET A N 1
ATOM 850 C CA . MET A 1 108 ? 11.168 3.218 -22.561 1.00 78.94 108 MET A CA 1
ATOM 851 C C . MET A 1 108 ? 10.025 3.809 -21.737 1.00 78.94 108 MET A C 1
ATOM 853 O O . MET A 1 108 ? 9.809 3.425 -20.586 1.00 78.94 108 MET A O 1
ATOM 857 N N . LYS A 1 109 ? 9.228 4.690 -22.354 1.00 75.75 109 LYS A N 1
ATOM 858 C CA . LYS A 1 109 ? 7.962 5.142 -21.763 1.00 75.75 109 LYS A CA 1
ATOM 859 C C . LYS A 1 109 ? 7.071 3.925 -21.474 1.00 75.75 109 LYS A C 1
ATOM 861 O O . LYS A 1 109 ? 6.964 3.016 -22.302 1.00 75.75 109 LYS A O 1
ATOM 866 N N . LEU A 1 110 ? 6.405 3.922 -20.316 1.00 74.00 110 LEU A N 1
ATOM 867 C CA . LEU A 1 110 ? 5.513 2.823 -19.927 1.00 74.00 110 LEU A CA 1
ATOM 868 C C . LEU A 1 110 ? 4.347 2.670 -20.912 1.00 74.00 110 LEU A C 1
ATOM 870 O O . LEU A 1 110 ? 3.972 1.540 -21.204 1.00 74.00 110 LEU A O 1
ATOM 874 N N . GLN A 1 111 ? 3.860 3.786 -21.479 1.00 68.94 111 GLN A N 1
ATOM 875 C CA . GLN A 1 111 ? 2.733 3.831 -22.426 1.00 68.94 111 GLN A CA 1
ATOM 876 C C . GLN A 1 111 ? 1.517 3.034 -21.923 1.00 68.94 111 GLN A C 1
ATOM 878 O O . GLN A 1 111 ? 0.844 2.373 -22.706 1.00 68.94 111 GLN A O 1
ATOM 883 N N . ALA A 1 112 ? 1.274 3.062 -20.611 1.00 60.62 112 ALA A N 1
ATOM 884 C CA . ALA A 1 112 ? 0.095 2.456 -20.015 1.00 60.62 112 ALA A CA 1
ATOM 885 C C . ALA A 1 112 ? -1.093 3.411 -20.200 1.00 60.62 112 ALA A C 1
ATOM 887 O O . ALA A 1 112 ? -0.948 4.623 -20.007 1.00 60.62 112 ALA A O 1
ATOM 888 N N . CYS A 1 113 ? -2.263 2.871 -20.540 1.00 60.00 113 CYS A N 1
ATOM 889 C CA . CYS A 1 113 ? -3.503 3.635 -20.652 1.00 60.00 113 CYS A CA 1
ATOM 890 C C . CYS A 1 113 ? -3.883 4.497 -19.420 1.00 60.00 113 CYS A C 1
ATOM 892 O O . CYS A 1 113 ? -4.568 5.493 -19.643 1.00 60.00 113 CYS A O 1
ATOM 894 N N . PRO A 1 114 ? -3.423 4.268 -18.163 1.00 53.53 114 PRO A N 1
ATOM 895 C CA . PRO A 1 114 ? -3.809 5.068 -17.007 1.00 53.53 114 PRO A CA 1
ATOM 896 C C . PRO A 1 114 ? -2.750 6.107 -16.594 1.00 53.53 114 PRO A C 1
ATOM 898 O O . PRO A 1 114 ? -2.892 6.701 -15.531 1.00 53.53 114 PRO A O 1
ATOM 901 N N . THR A 1 115 ? -1.684 6.350 -17.375 1.00 47.28 115 THR A N 1
ATOM 902 C CA . THR A 1 115 ? -0.748 7.467 -17.088 1.00 47.28 115 THR A CA 1
ATOM 903 C C . THR A 1 115 ? -1.228 8.813 -17.637 1.00 47.28 115 THR A C 1
ATOM 905 O O . THR A 1 115 ? -0.522 9.809 -17.505 1.00 47.28 115 THR A O 1
ATOM 908 N N . VAL A 1 116 ? -2.398 8.835 -18.282 1.00 42.50 116 VAL A N 1
ATOM 909 C CA . VAL A 1 116 ? -3.097 10.047 -18.717 1.00 42.50 116 VAL A CA 1
ATOM 910 C C . VAL A 1 116 ? -4.266 10.253 -17.755 1.00 42.50 116 VAL A C 1
ATOM 912 O O . VAL A 1 116 ? -5.341 9.697 -17.959 1.00 42.50 116 VAL A O 1
ATOM 915 N N . VAL A 1 117 ? -4.030 10.980 -16.667 1.00 39.50 117 VAL A N 1
ATOM 916 C CA . VAL A 1 117 ? -5.066 11.484 -15.751 1.00 39.50 117 VAL A CA 1
ATOM 917 C C . VAL A 1 117 ? -4.724 12.917 -15.397 1.00 39.50 117 VAL A C 1
ATOM 919 O O . VAL A 1 117 ? -3.512 13.178 -15.217 1.00 39.50 117 VAL A O 1
#

Foldseek 3Di:
DWPVVVQVVLQPDPQEDDHDPDDDDTQQFAPDDDDDGRHHHSVVRRVVRNVVSVVVLVVVVVPDDPLFLDDDSVSVSVLVVLLVVVDPDPVCSVVLSVLQRVCSSVVHDSPRPPVPD

Secondary structure (DSSP, 8-state):
--HHHHHHHHHH-TTSBS---S---TT-S--------TT-BHHHHHHHHHHHHHHHHHHHHHHS-TT-S--SHHHHHHHHHHHHHH-SSHHHHHHHHHHHHHHHHTT-----GGG--

Organism: NCBI:txid392030

InterPro domains:
  IPR003770 Endolytic murein transglycosylase [PF02618] (2-116)
  IPR003770 Endolytic murein transglycosylase [PTHR30518] (23-116)

Sequence (117 aa):
MTVNEIIDIVNNEKLLDGTISTPIPEGYLMPSTYFYSYGDKRENLIDKMRLEMSIALDEVMHKLPNSSPLKSRKDVLILASIISKEAGHDDERGKIAAVFINRLKKNMKLQACPTVV

Radius of gyration: 16.82 Å; chains: 1; bounding box: 41×28×44 Å

pLDDT: mean 85.25, std 9.51, range [39.5, 93.88]